Protein AF-A0A811ND94-F1 (afdb_monomer_lite)

Secondary structure (DSSP, 8-state):
-HHHHHHHHHHSS-HHHHHHH-TT--TTHHHHHHHHHH-----S----HHHHHHHHHHHHHHHHTT-TTSHHHHHHHHSS--HHHHHHHHHHHHHHHSS-TTGGG-

Organism: NCBI:txid422564

Foldseek 3Di:
DVVQVVCCVVPVDGPLVCLQPDPVDDPPRSVLVSLARPEDADADLDEDLVVLVVLLVVLVVCLVVVVCRDPSVSCLNRHHYHPNHNVSSQVVNCVVVVDGPVVSVD

Structure (mmCIF, N/CA/C/O backbone):
data_AF-A0A811ND94-F1
#
_entry.id   AF-A0A811ND94-F1
#
loop_
_atom_site.group_PDB
_atom_site.id
_atom_site.type_symbol
_atom_site.label_atom_id
_atom_site.label_alt_id
_atom_site.label_comp_id
_atom_site.label_asym_id
_atom_site.label_entity_id
_atom_site.label_seq_id
_atom_site.pdbx_PDB_ins_code
_atom_site.Cartn_x
_atom_site.Cartn_y
_atom_site.Cartn_z
_atom_site.occupancy
_atom_site.B_iso_or_equiv
_atom_site.auth_seq_id
_atom_site.auth_comp_id
_atom_site.auth_asym_id
_atom_site.auth_atom_id
_atom_site.pdbx_PDB_model_num
ATOM 1 N N . MET A 1 1 ? 2.058 -1.570 -15.208 1.00 71.81 1 MET A N 1
ATOM 2 C CA . MET A 1 1 ? 3.116 -2.388 -15.847 1.00 71.81 1 MET A CA 1
ATOM 3 C C . MET A 1 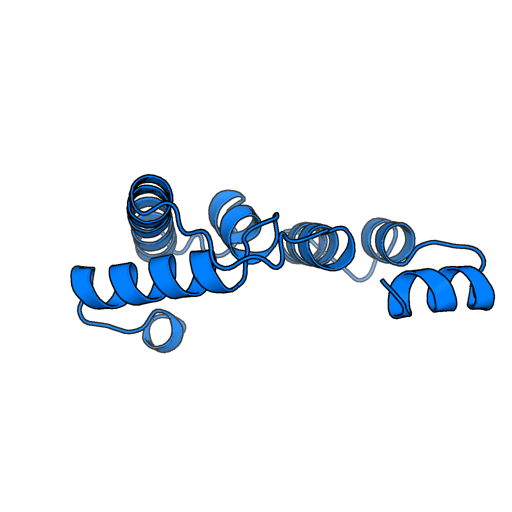1 ? 3.996 -1.586 -16.807 1.00 71.81 1 MET A C 1
ATOM 5 O O . MET A 1 1 ? 5.196 -1.813 -16.782 1.00 71.81 1 MET A O 1
ATOM 9 N N . ALA A 1 2 ? 3.458 -0.630 -17.583 1.00 88.44 2 ALA A N 1
ATOM 10 C CA . ALA A 1 2 ? 4.249 0.196 -18.511 1.00 88.44 2 ALA A CA 1
ATOM 11 C C . ALA A 1 2 ? 5.474 0.873 -17.861 1.00 88.44 2 ALA A C 1
ATOM 13 O O . ALA A 1 2 ? 6.575 0.741 -18.377 1.00 88.44 2 ALA A O 1
ATOM 14 N N . VAL A 1 3 ? 5.306 1.491 -16.684 1.00 89.69 3 VAL A N 1
ATOM 15 C CA . VAL A 1 3 ? 6.409 2.147 -15.955 1.00 89.69 3 VAL A CA 1
ATOM 16 C C . VAL A 1 3 ? 7.549 1.176 -15.638 1.00 89.69 3 VAL A C 1
ATOM 18 O O . VAL A 1 3 ? 8.689 1.471 -15.957 1.00 89.69 3 VAL A O 1
ATOM 21 N N . ARG A 1 4 ? 7.256 -0.010 -15.081 1.00 89.75 4 ARG A N 1
ATOM 22 C CA . ARG A 1 4 ? 8.285 -1.020 -14.763 1.00 89.75 4 ARG A CA 1
ATOM 23 C C . ARG A 1 4 ? 9.032 -1.506 -16.004 1.00 89.75 4 ARG A C 1
ATOM 25 O O . ARG A 1 4 ? 10.226 -1.764 -15.927 1.00 89.75 4 ARG A O 1
ATOM 32 N N . LYS A 1 5 ? 8.328 -1.633 -17.133 1.00 90.81 5 LYS A N 1
ATOM 33 C CA . LYS A 1 5 ? 8.936 -2.032 -18.406 1.00 90.81 5 LYS A CA 1
ATOM 34 C C . LYS A 1 5 ? 9.902 -0.956 -18.909 1.00 90.81 5 LYS A C 1
ATOM 36 O O . LYS A 1 5 ? 11.065 -1.258 -19.127 1.00 90.81 5 LYS A O 1
ATOM 41 N N . ILE A 1 6 ? 9.435 0.289 -18.996 1.00 95.31 6 ILE A N 1
ATOM 42 C CA . ILE A 1 6 ? 10.242 1.432 -19.448 1.00 95.31 6 ILE A CA 1
ATOM 43 C C . ILE A 1 6 ? 11.437 1.660 -18.514 1.00 95.31 6 ILE A C 1
ATOM 45 O O . ILE A 1 6 ? 12.537 1.921 -18.979 1.00 95.31 6 ILE A O 1
ATOM 49 N N . TYR A 1 7 ? 11.253 1.512 -17.199 1.00 94.75 7 TYR A N 1
ATOM 50 C CA . TYR A 1 7 ? 12.339 1.658 -16.230 1.00 94.75 7 TYR A CA 1
ATOM 51 C C . TYR A 1 7 ? 13.469 0.656 -16.494 1.00 94.75 7 TYR A C 1
ATOM 53 O O . TYR A 1 7 ? 14.630 1.044 -16.569 1.00 94.75 7 TYR A O 1
ATOM 61 N N . ARG A 1 8 ? 13.125 -0.617 -16.729 1.00 93.75 8 ARG A N 1
ATOM 62 C CA . ARG A 1 8 ? 14.106 -1.654 -17.086 1.00 93.75 8 ARG A CA 1
ATOM 63 C C . ARG A 1 8 ? 14.811 -1.356 -18.406 1.00 93.75 8 ARG A C 1
ATOM 65 O O . ARG A 1 8 ? 16.011 -1.574 -18.501 1.00 93.75 8 ARG A O 1
ATOM 72 N N . GLU A 1 9 ? 14.085 -0.847 -19.400 1.00 95.44 9 GLU A N 1
ATOM 73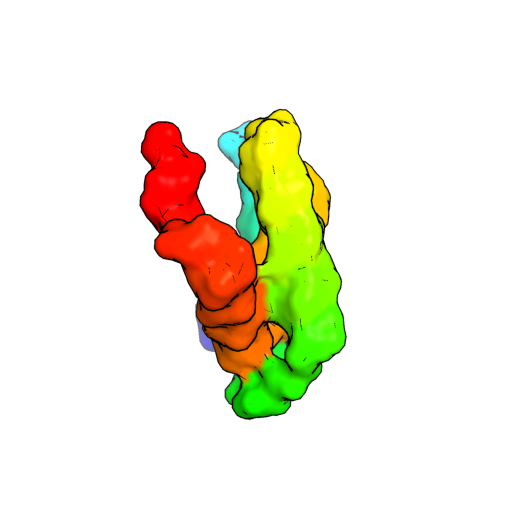 C CA . GLU A 1 9 ? 14.657 -0.452 -20.696 1.00 95.44 9 GLU A CA 1
ATOM 74 C C . GLU A 1 9 ? 15.629 0.737 -20.570 1.00 95.44 9 GLU A C 1
ATOM 76 O O . GLU A 1 9 ? 16.647 0.758 -21.254 1.00 95.44 9 GLU A O 1
ATOM 81 N N . LEU A 1 10 ? 15.346 1.702 -19.687 1.00 96.44 10 LEU A N 1
ATOM 82 C CA . LEU A 1 10 ? 16.172 2.901 -19.495 1.00 96.44 10 LEU A CA 1
ATOM 83 C C . LEU A 1 10 ? 17.379 2.678 -18.576 1.00 96.44 10 LEU A C 1
ATOM 85 O O . LEU A 1 10 ? 18.451 3.215 -18.843 1.00 96.44 10 LEU A O 1
ATOM 89 N N . PHE A 1 11 ? 17.207 1.923 -17.489 1.00 93.88 11 PHE A N 1
ATOM 90 C CA . PHE A 1 11 ? 18.189 1.838 -16.401 1.00 93.88 11 PHE A CA 1
ATOM 91 C C . PHE A 1 11 ? 18.848 0.463 -16.264 1.00 93.88 11 PHE A C 1
ATOM 93 O O . PHE A 1 11 ? 19.770 0.307 -15.473 1.00 93.88 11 PHE A O 1
ATOM 100 N N . SER A 1 12 ? 18.415 -0.540 -17.038 1.00 93.44 12 SER A N 1
ATOM 101 C CA . SER A 1 12 ? 18.915 -1.925 -16.952 1.00 93.44 12 SER A CA 1
ATOM 102 C C . SER A 1 12 ? 18.775 -2.575 -15.562 1.00 93.44 12 SER A C 1
ATOM 104 O O . SER A 1 12 ? 19.375 -3.614 -15.304 1.00 93.44 12 SER A O 1
ATOM 106 N N . CYS A 1 13 ? 17.948 -2.000 -14.685 1.00 91.44 13 CYS A N 1
ATOM 107 C CA . CYS A 1 13 ? 17.575 -2.517 -13.370 1.00 91.44 13 CYS A CA 1
ATOM 108 C C . CYS A 1 13 ? 16.060 -2.387 -13.157 1.00 91.44 13 CYS A C 1
ATOM 110 O O . CYS A 1 13 ? 15.336 -1.785 -13.959 1.00 91.44 13 CYS A O 1
ATOM 112 N N . SER A 1 14 ? 15.545 -2.986 -12.088 1.00 92.75 14 SER A N 1
ATOM 113 C CA . SER A 1 14 ? 14.150 -2.837 -11.691 1.00 92.75 14 SER A CA 1
ATOM 114 C C . SER A 1 14 ? 13.964 -1.747 -10.629 1.00 92.75 14 SER A C 1
ATOM 116 O O . SER A 1 14 ? 14.825 -1.499 -9.790 1.00 92.75 14 SER A O 1
ATOM 118 N N . VAL A 1 15 ? 12.795 -1.101 -10.646 1.00 93.00 15 VAL A N 1
ATOM 119 C CA . VAL A 1 15 ? 12.448 -0.059 -9.664 1.00 93.00 15 VAL A CA 1
ATOM 120 C C . VAL A 1 15 ? 12.448 -0.598 -8.228 1.00 93.00 15 VAL A C 1
ATOM 122 O O . VAL A 1 15 ? 12.782 0.115 -7.290 1.00 93.00 15 VAL A O 1
ATOM 125 N N . ASP A 1 16 ? 12.071 -1.860 -8.048 1.00 92.19 16 ASP A N 1
ATOM 126 C CA . ASP A 1 16 ? 12.072 -2.562 -6.771 1.00 92.19 16 ASP A CA 1
ATOM 127 C C . ASP A 1 16 ? 13.493 -2.817 -6.245 1.00 92.19 16 ASP A C 1
ATOM 129 O O . ASP A 1 16 ? 13.731 -2.609 -5.054 1.00 92.19 16 ASP A O 1
ATOM 133 N N . GLU A 1 17 ? 14.449 -3.170 -7.109 1.00 92.75 17 GLU A N 1
ATOM 134 C CA . GLU A 1 17 ? 15.867 -3.306 -6.737 1.00 92.75 17 GLU A CA 1
ATOM 135 C C . GLU A 1 17 ? 16.479 -1.970 -6.295 1.00 92.75 17 GLU A C 1
ATOM 137 O O . GLU A 1 17 ? 17.166 -1.910 -5.271 1.00 92.75 17 GLU A O 1
ATOM 142 N N . ASP A 1 18 ? 16.191 -0.884 -7.014 1.00 94.25 18 ASP A N 1
ATOM 143 C CA . ASP A 1 18 ? 16.682 0.452 -6.656 1.00 94.25 18 ASP A CA 1
ATOM 144 C C . ASP A 1 18 ? 16.077 0.937 -5.332 1.00 94.25 18 ASP A C 1
ATOM 146 O O . ASP A 1 18 ? 16.774 1.488 -4.478 1.00 94.25 18 ASP A O 1
ATOM 150 N N . VAL A 1 19 ? 14.783 0.688 -5.103 1.00 93.69 19 VAL A N 1
ATOM 151 C CA . VAL A 1 19 ? 14.127 1.016 -3.826 1.00 93.69 19 VAL A CA 1
ATOM 152 C C . VAL A 1 19 ? 14.729 0.203 -2.676 1.00 93.69 19 VAL A C 1
ATOM 154 O O . VAL A 1 19 ? 14.972 0.754 -1.598 1.00 93.69 19 VAL A O 1
ATOM 157 N N . ALA A 1 20 ? 15.004 -1.086 -2.888 1.00 92.62 20 ALA A N 1
ATOM 158 C CA . ALA A 1 20 ? 15.597 -1.950 -1.869 1.00 92.62 20 ALA A CA 1
ATOM 159 C C . ALA A 1 20 ? 17.040 -1.538 -1.520 1.00 92.62 20 ALA A C 1
ATOM 161 O O . ALA A 1 20 ? 17.404 -1.480 -0.338 1.00 92.62 20 ALA A O 1
ATOM 162 N N . SER A 1 21 ? 17.842 -1.207 -2.534 1.00 93.62 21 SER A N 1
ATOM 163 C CA . SER A 1 21 ? 19.258 -0.851 -2.386 1.00 93.62 21 SER A CA 1
ATOM 164 C C . SER A 1 21 ? 19.497 0.607 -1.983 1.00 93.62 21 SER A C 1
ATOM 166 O O . SER A 1 21 ? 20.585 0.935 -1.511 1.00 93.62 21 SER A O 1
ATOM 168 N N . SER A 1 22 ? 18.488 1.477 -2.094 1.00 93.44 22 SER A N 1
ATOM 169 C CA . SER A 1 22 ? 18.624 2.896 -1.766 1.00 93.44 22 SER A CA 1
ATOM 170 C C . SER A 1 22 ? 19.051 3.118 -0.303 1.00 93.44 22 SER A C 1
ATOM 172 O O . SER A 1 22 ? 18.323 2.725 0.622 1.00 93.44 22 SER A O 1
ATOM 174 N N . PRO A 1 23 ? 20.194 3.792 -0.056 1.00 92.31 23 PRO A N 1
ATOM 175 C CA . PRO A 1 23 ? 20.642 4.139 1.293 1.00 92.31 23 PRO A CA 1
ATOM 176 C C . PRO A 1 23 ? 19.853 5.314 1.890 1.00 92.31 23 PRO A C 1
ATOM 178 O O . PRO A 1 23 ? 19.887 5.524 3.098 1.00 92.31 23 PRO A O 1
ATOM 181 N N . ALA A 1 24 ? 19.130 6.074 1.059 1.00 92.31 24 ALA A N 1
ATOM 182 C CA . ALA A 1 24 ? 18.311 7.203 1.497 1.00 92.31 24 ALA A CA 1
ATOM 183 C C . ALA A 1 24 ? 16.977 6.765 2.127 1.00 92.31 24 ALA A C 1
ATOM 185 O O . ALA A 1 24 ? 16.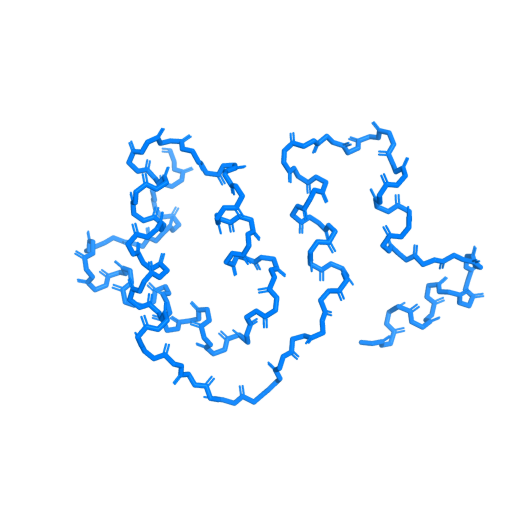350 7.535 2.851 1.00 92.31 24 ALA A O 1
ATOM 186 N N . LEU A 1 25 ? 16.530 5.537 1.849 1.00 90.25 25 LEU A N 1
ATOM 187 C CA . LEU A 1 25 ? 15.290 4.989 2.387 1.00 90.25 25 LEU A CA 1
ATOM 188 C C . LEU A 1 25 ? 15.566 4.184 3.661 1.00 90.25 25 LEU A C 1
ATOM 190 O O . LEU A 1 25 ? 16.377 3.258 3.662 1.00 90.25 25 LEU A O 1
ATOM 194 N N . GLN A 1 26 ? 14.843 4.509 4.730 1.00 89.12 26 GLN A N 1
ATOM 195 C CA . GLN A 1 26 ? 14.870 3.786 6.002 1.00 89.12 26 GLN A CA 1
ATOM 196 C C . GLN A 1 26 ? 13.556 3.036 6.235 1.00 89.12 26 GLN A C 1
ATOM 198 O O . GLN A 1 26 ? 12.528 3.341 5.623 1.00 89.12 26 GLN A O 1
ATOM 203 N N . GLU A 1 27 ? 13.584 2.039 7.115 1.00 85.06 27 GLU A N 1
ATOM 204 C CA . GLU A 1 27 ? 12.364 1.378 7.577 1.00 85.06 27 GLU A CA 1
ATOM 205 C C . GLU A 1 27 ? 11.536 2.319 8.462 1.00 85.06 27 GLU A C 1
ATOM 207 O O . GLU A 1 27 ? 12.106 3.136 9.187 1.00 85.06 27 GLU A O 1
ATOM 212 N N . PRO A 1 28 ? 10.196 2.240 8.408 1.00 81.56 28 PRO A N 1
ATOM 213 C CA . PRO A 1 28 ? 9.360 1.293 7.641 1.00 81.56 28 PRO A CA 1
ATOM 214 C C . PRO A 1 28 ? 9.087 1.723 6.185 1.00 81.56 28 PRO A C 1
ATOM 216 O O . PRO A 1 28 ? 8.411 1.024 5.426 1.00 81.56 28 PRO A O 1
ATOM 219 N N . LEU A 1 29 ? 9.524 2.930 5.807 1.00 84.25 29 LEU A N 1
ATOM 220 C CA . LEU A 1 29 ? 9.160 3.560 4.539 1.00 84.25 29 LEU A CA 1
ATOM 221 C C . LEU A 1 29 ? 9.671 2.740 3.353 1.00 84.25 29 LEU A C 1
ATOM 223 O O . LEU A 1 29 ? 8.942 2.552 2.381 1.00 84.25 29 LEU A O 1
ATOM 227 N N . LYS A 1 30 ? 10.894 2.209 3.454 1.00 89.19 30 LYS A N 1
ATOM 228 C CA . LYS A 1 30 ? 11.477 1.313 2.450 1.00 89.19 30 LYS A CA 1
ATOM 229 C C . LYS A 1 30 ? 10.579 0.104 2.188 1.00 89.19 30 LYS A C 1
ATOM 231 O O . LYS A 1 30 ? 10.213 -0.126 1.037 1.00 89.19 30 LYS A O 1
ATOM 236 N N . LYS A 1 31 ? 10.162 -0.625 3.227 1.00 85.69 31 LYS A N 1
ATOM 237 C CA . LYS A 1 31 ? 9.262 -1.780 3.098 1.00 85.69 31 LYS A CA 1
ATOM 238 C C . LYS A 1 31 ? 7.905 -1.413 2.502 1.00 85.69 31 LYS A C 1
ATOM 240 O O . LYS A 1 31 ? 7.394 -2.148 1.657 1.00 85.69 31 LYS A O 1
ATOM 245 N N . MET A 1 32 ? 7.344 -0.266 2.886 1.00 85.88 32 MET A N 1
ATOM 246 C CA . MET A 1 32 ? 6.089 0.236 2.318 1.00 85.88 32 MET A CA 1
ATOM 247 C C . MET A 1 32 ? 6.227 0.511 0.811 1.00 85.88 32 MET A C 1
ATOM 249 O O . MET A 1 32 ? 5.452 0.004 -0.002 1.00 85.88 32 MET A O 1
ATOM 253 N N . LEU A 1 33 ? 7.260 1.260 0.418 1.00 89.06 33 LEU A N 1
ATOM 254 C CA . LEU A 1 33 ? 7.541 1.570 -0.983 1.00 89.06 33 LEU A CA 1
ATOM 255 C C . LEU A 1 33 ? 7.812 0.308 -1.794 1.00 89.06 33 LEU A C 1
ATOM 257 O O . LEU A 1 33 ? 7.258 0.167 -2.883 1.00 89.06 33 LEU A O 1
ATOM 261 N N . LEU A 1 34 ? 8.590 -0.630 -1.249 1.00 88.88 34 LEU A N 1
ATOM 262 C CA . LEU A 1 34 ? 8.877 -1.901 -1.899 1.00 88.88 34 LEU A CA 1
ATOM 263 C C . LEU A 1 34 ? 7.584 -2.675 -2.179 1.00 88.88 34 LEU A C 1
ATOM 265 O O . LEU A 1 34 ? 7.378 -3.127 -3.305 1.00 88.88 34 LEU A O 1
ATOM 269 N N . GLY A 1 35 ? 6.666 -2.755 -1.210 1.00 87.12 35 GLY A N 1
ATOM 270 C CA . GLY A 1 35 ? 5.347 -3.361 -1.407 1.00 87.12 35 GLY A CA 1
ATOM 271 C C . GLY A 1 35 ? 4.533 -2.668 -2.505 1.00 87.12 35 GLY A C 1
ATOM 272 O O . GLY A 1 35 ? 3.944 -3.334 -3.355 1.00 87.12 35 GLY A O 1
ATOM 273 N N . LEU A 1 36 ? 4.552 -1.334 -2.555 1.00 87.50 36 LEU A N 1
ATOM 274 C CA . LEU A 1 36 ? 3.834 -0.562 -3.572 1.00 87.50 36 LEU A CA 1
ATOM 275 C C . LEU A 1 36 ? 4.379 -0.805 -4.985 1.00 87.50 36 LEU A C 1
ATOM 277 O O . LEU A 1 36 ? 3.602 -1.132 -5.889 1.00 87.50 36 LEU A O 1
ATOM 281 N N . VAL A 1 37 ? 5.694 -0.672 -5.179 1.00 89.06 37 VAL A N 1
ATOM 282 C CA . VAL A 1 37 ? 6.317 -0.743 -6.512 1.00 89.06 37 VAL A CA 1
ATOM 283 C C . VAL A 1 37 ? 6.389 -2.170 -7.055 1.00 89.06 37 VAL A C 1
ATOM 285 O O . VAL A 1 37 ? 6.272 -2.362 -8.271 1.00 89.06 37 VAL A O 1
ATOM 288 N N . SER A 1 38 ? 6.493 -3.168 -6.171 1.00 85.94 38 SER A N 1
ATOM 289 C CA . SER A 1 38 ? 6.468 -4.591 -6.537 1.00 85.94 38 SER A CA 1
ATOM 290 C C . SER A 1 38 ? 5.051 -5.128 -6.756 1.00 85.94 38 SER A C 1
ATOM 292 O O . SER A 1 38 ? 4.875 -6.128 -7.454 1.00 85.94 38 SER A O 1
ATOM 294 N N . SER A 1 39 ? 4.015 -4.457 -6.231 1.00 83.00 39 SER A N 1
ATOM 295 C CA . SER A 1 39 ? 2.654 -4.991 -6.291 1.00 83.00 39 SER A CA 1
ATOM 296 C C . SER A 1 39 ? 2.145 -5.213 -7.724 1.00 83.00 39 SER A C 1
ATOM 298 O O . SER A 1 39 ? 2.347 -4.418 -8.660 1.00 83.00 39 SER A O 1
ATOM 300 N N . TYR A 1 40 ? 1.415 -6.317 -7.878 1.00 76.25 40 TYR A N 1
ATOM 301 C CA . TYR A 1 40 ? 0.557 -6.593 -9.020 1.00 76.25 40 TYR A CA 1
ATOM 302 C C . TYR A 1 40 ? -0.871 -6.777 -8.521 1.00 76.25 40 TYR A C 1
ATOM 304 O O . TYR A 1 40 ? -1.337 -7.884 -8.272 1.00 76.25 40 TYR A O 1
ATOM 312 N N . ARG A 1 41 ? -1.530 -5.647 -8.262 1.00 75.81 41 ARG A N 1
ATOM 313 C CA . ARG A 1 41 ? -2.859 -5.634 -7.651 1.00 75.81 41 ARG A CA 1
ATOM 314 C C . ARG A 1 41 ? -3.887 -6.219 -8.608 1.00 75.81 41 ARG A C 1
ATOM 316 O O . ARG A 1 41 ? -3.905 -5.872 -9.790 1.00 75.81 41 ARG A O 1
ATOM 323 N N . TYR A 1 42 ? -4.772 -7.045 -8.060 1.00 75.25 42 TYR A N 1
ATOM 324 C CA . TYR A 1 42 ? -5.974 -7.466 -8.758 1.00 75.25 42 TYR A CA 1
ATOM 325 C C . TYR A 1 42 ? -6.811 -6.230 -9.112 1.00 75.25 42 TYR A C 1
ATOM 327 O O . TYR A 1 42 ? -7.077 -5.384 -8.257 1.00 75.25 42 TYR A O 1
ATOM 335 N N . ALA A 1 43 ? -7.174 -6.106 -10.388 1.00 75.25 43 ALA A N 1
ATOM 336 C CA . ALA A 1 43 ? -7.918 -4.964 -10.918 1.00 75.25 43 ALA A CA 1
ATOM 337 C C . ALA A 1 43 ? -9.436 -5.203 -10.976 1.00 75.25 43 ALA A C 1
ATOM 339 O O . ALA A 1 43 ? -10.152 -4.351 -11.489 1.00 75.25 43 ALA A O 1
ATOM 340 N N . GLY A 1 44 ? -9.918 -6.355 -10.504 1.00 82.19 44 GLY A N 1
ATOM 341 C CA . GLY A 1 44 ? -11.349 -6.636 -10.450 1.00 82.19 44 GLY A CA 1
ATOM 342 C C . GLY A 1 44 ? -12.032 -6.033 -9.222 1.00 82.19 44 GLY A C 1
ATOM 343 O O . GLY A 1 44 ? -11.384 -5.641 -8.252 1.00 82.19 44 GLY A O 1
ATOM 344 N N . GLU A 1 45 ? -13.362 -6.030 -9.269 1.00 84.75 45 GLU A N 1
ATOM 345 C CA . GLU A 1 45 ? -14.258 -5.415 -8.274 1.00 84.75 45 GLU A CA 1
ATOM 346 C C . GLU A 1 45 ? -14.610 -6.334 -7.094 1.00 84.75 45 GLU A C 1
ATOM 348 O O . GLU A 1 45 ? -15.449 -5.993 -6.268 1.00 84.75 45 GLU A O 1
ATOM 353 N N . HIS A 1 46 ? -13.992 -7.514 -7.005 1.00 87.69 46 HIS A N 1
ATOM 354 C CA . HIS A 1 46 ? -14.249 -8.432 -5.899 1.00 87.69 46 HIS A CA 1
ATOM 355 C C . HIS A 1 46 ? -13.758 -7.837 -4.574 1.00 87.69 46 HIS A C 1
ATOM 357 O O . HIS A 1 46 ? -12.622 -7.356 -4.485 1.00 87.69 46 HIS A O 1
ATOM 363 N N . VAL A 1 47 ? -14.626 -7.909 -3.567 1.00 89.25 47 VAL A N 1
ATOM 364 C CA . VAL A 1 47 ? -14.389 -7.450 -2.200 1.00 89.25 47 VAL A CA 1
ATOM 365 C C . VAL A 1 47 ? -14.741 -8.585 -1.248 1.00 89.25 47 VAL A C 1
ATOM 367 O O . VAL A 1 47 ? -15.826 -9.159 -1.335 1.00 89.25 47 VAL A O 1
ATOM 370 N N . ASP A 1 48 ? -13.824 -8.872 -0.334 1.00 90.56 48 ASP A N 1
ATOM 371 C CA . ASP A 1 48 ? -14.010 -9.793 0.778 1.00 90.56 48 ASP A CA 1
ATOM 372 C C . ASP A 1 48 ? -14.261 -8.973 2.053 1.00 90.56 48 ASP A C 1
ATOM 374 O O . ASP A 1 48 ? -13.370 -8.293 2.575 1.00 90.56 48 ASP A O 1
ATOM 378 N N . MET A 1 49 ? -15.505 -8.998 2.532 1.00 91.50 49 MET A N 1
ATOM 379 C CA . MET A 1 49 ? -15.919 -8.209 3.693 1.00 91.50 49 MET A CA 1
ATOM 380 C C . MET A 1 49 ? -15.385 -8.760 5.017 1.00 91.50 49 MET A C 1
ATOM 382 O O . MET A 1 49 ? -15.232 -7.989 5.965 1.00 91.50 49 MET A O 1
ATOM 386 N N . ASP A 1 50 ? -15.075 -10.053 5.101 1.00 92.19 50 ASP A N 1
ATOM 387 C CA . ASP A 1 50 ? -14.496 -10.634 6.314 1.00 92.19 50 ASP A CA 1
ATOM 388 C C . ASP A 1 50 ? -13.036 -10.194 6.455 1.00 92.19 50 ASP A C 1
ATOM 390 O O . ASP A 1 50 ? -12.607 -9.783 7.537 1.00 92.19 50 ASP A O 1
ATOM 394 N N . VAL A 1 51 ? -12.302 -10.150 5.336 1.00 90.06 51 VAL A N 1
ATOM 395 C CA . VAL A 1 51 ? -10.970 -9.530 5.282 1.00 90.06 51 VAL A CA 1
ATOM 396 C C . VAL A 1 51 ? -11.047 -8.042 5.621 1.00 90.06 51 VAL A C 1
ATOM 398 O O . VAL A 1 51 ? -10.230 -7.567 6.404 1.00 90.06 51 VAL A O 1
ATOM 401 N N . ALA A 1 52 ? -12.031 -7.306 5.092 1.00 89.44 52 ALA A N 1
ATOM 402 C CA . ALA A 1 52 ? -12.176 -5.878 5.384 1.00 89.44 52 ALA A CA 1
ATOM 403 C C . ALA A 1 52 ? -12.355 -5.616 6.889 1.00 89.44 52 ALA A C 1
ATOM 405 O O . ALA A 1 52 ? -11.677 -4.758 7.447 1.00 89.44 52 ALA A O 1
ATOM 406 N N . LYS A 1 53 ? -13.206 -6.391 7.573 1.00 90.56 53 LYS A N 1
ATOM 407 C CA . LYS A 1 53 ? -13.416 -6.271 9.028 1.00 90.56 53 LYS A CA 1
ATOM 408 C C . LYS A 1 53 ? -12.159 -6.596 9.834 1.00 90.56 53 LYS A C 1
ATOM 410 O O . LYS A 1 53 ? -11.852 -5.893 10.796 1.00 90.56 53 LYS A O 1
ATOM 415 N N . LEU A 1 54 ? -11.423 -7.637 9.441 1.00 91.19 54 LEU A N 1
ATOM 416 C CA . LEU A 1 54 ? -10.154 -7.990 10.081 1.00 91.19 54 LEU A CA 1
ATOM 417 C C . LEU A 1 54 ? -9.140 -6.844 9.968 1.00 91.19 54 LEU A C 1
ATOM 419 O O . LEU A 1 54 ? -8.503 -6.474 10.953 1.00 91.19 54 LEU A O 1
ATOM 423 N N . GLU A 1 55 ? -9.030 -6.253 8.781 1.00 90.44 55 GLU A N 1
ATOM 424 C CA . GLU A 1 55 ? -8.121 -5.137 8.521 1.00 90.44 55 GLU A CA 1
ATOM 425 C C . GLU A 1 55 ? -8.522 -3.870 9.273 1.00 90.44 55 GLU A C 1
ATOM 427 O O . GLU A 1 55 ? -7.649 -3.166 9.776 1.00 90.44 55 GLU A O 1
ATOM 432 N N . VAL A 1 56 ? -9.822 -3.588 9.408 1.00 90.69 56 VAL A N 1
ATOM 433 C CA . VAL A 1 56 ? -10.309 -2.491 10.256 1.00 90.69 56 VAL A CA 1
ATOM 434 C C . VAL A 1 56 ? -9.845 -2.680 11.694 1.00 90.69 56 VAL A C 1
ATOM 436 O O . VAL A 1 56 ? -9.268 -1.756 12.259 1.00 90.69 56 VAL A O 1
ATOM 439 N N . ALA A 1 57 ? -10.011 -3.877 12.264 1.00 90.56 57 ALA A N 1
ATOM 440 C CA . ALA A 1 57 ? -9.567 -4.156 13.629 1.00 90.56 57 ALA A CA 1
ATOM 441 C C . ALA A 1 57 ? -8.053 -3.928 13.799 1.00 90.56 57 ALA A C 1
ATOM 443 O O . ALA A 1 57 ? -7.624 -3.286 14.761 1.00 90.56 57 ALA A O 1
ATOM 444 N N . GLN A 1 58 ? -7.255 -4.386 12.832 1.00 89.88 58 GLN A N 1
ATOM 445 C CA . GLN A 1 58 ? -5.805 -4.192 12.810 1.00 89.88 58 GLN A CA 1
ATOM 446 C C . GLN A 1 58 ? -5.406 -2.714 12.684 1.00 89.88 58 GLN A C 1
ATOM 448 O O . GLN A 1 58 ? -4.493 -2.258 13.374 1.00 89.88 58 GLN A O 1
ATOM 453 N N . LEU A 1 59 ? -6.089 -1.948 11.827 1.00 88.12 59 LEU A N 1
ATOM 454 C CA . LEU A 1 59 ? -5.852 -0.512 11.661 1.00 88.12 59 LEU A CA 1
ATOM 455 C C . LEU A 1 59 ? -6.220 0.261 12.930 1.00 88.12 59 LEU A C 1
ATOM 457 O O . LEU A 1 59 ? -5.426 1.076 13.395 1.00 88.12 59 LEU A O 1
ATOM 461 N N . SER A 1 60 ? -7.383 -0.017 13.521 1.00 88.12 60 SER A N 1
ATOM 462 C CA . SER A 1 60 ? -7.829 0.616 14.765 1.00 88.12 60 SER A CA 1
ATOM 463 C C . SER A 1 60 ? -6.865 0.344 15.918 1.00 88.12 60 SER A C 1
ATOM 465 O O . SER A 1 60 ? -6.549 1.249 16.689 1.00 88.12 60 SER A O 1
ATOM 467 N N . GLU A 1 61 ? -6.355 -0.883 16.030 1.00 90.00 61 GLU A N 1
ATOM 468 C CA . GLU A 1 61 ? -5.332 -1.237 17.013 1.00 90.00 61 GLU A CA 1
ATOM 469 C C . GLU A 1 61 ? -4.010 -0.505 16.762 1.00 90.00 61 GLU A C 1
ATOM 471 O O . GLU A 1 61 ? -3.481 0.132 17.675 1.00 90.00 61 GLU A O 1
ATOM 476 N N . ALA A 1 62 ? -3.514 -0.508 15.523 1.00 87.38 62 ALA A N 1
ATOM 477 C CA . ALA A 1 62 ? -2.282 0.190 15.172 1.00 87.38 62 ALA A CA 1
ATOM 478 C C . ALA A 1 62 ? -2.370 1.703 15.438 1.00 87.38 62 ALA A C 1
ATOM 480 O O . ALA A 1 62 ? -1.400 2.299 15.909 1.00 87.38 62 ALA A O 1
ATOM 481 N N . ILE A 1 63 ? -3.524 2.328 15.183 1.00 85.81 63 ILE A N 1
ATOM 482 C CA . ILE A 1 63 ? -3.767 3.748 15.475 1.00 85.81 63 ILE A CA 1
ATOM 483 C C . ILE A 1 63 ? -3.807 3.988 16.987 1.00 85.81 63 ILE A C 1
ATOM 485 O O . ILE A 1 63 ? -3.118 4.884 17.479 1.00 85.81 63 ILE A O 1
ATOM 489 N N . ARG A 1 64 ? -4.542 3.159 17.740 1.00 86.19 64 ARG A N 1
ATOM 490 C CA . ARG A 1 64 ? -4.626 3.241 19.208 1.00 86.19 64 ARG A CA 1
ATOM 491 C C . ARG A 1 64 ? -3.249 3.137 19.867 1.00 86.19 64 ARG A C 1
ATOM 493 O O . ARG A 1 64 ? -2.959 3.879 20.802 1.00 86.19 64 ARG A O 1
ATOM 500 N N . GLU A 1 65 ? -2.391 2.255 19.363 1.00 87.88 65 GLU A N 1
ATOM 501 C CA . GLU A 1 65 ? -1.022 2.074 19.858 1.00 87.88 65 GLU A CA 1
ATOM 502 C C . GLU A 1 65 ? -0.009 3.073 19.276 1.00 87.88 65 GLU A C 1
ATOM 504 O O . GLU A 1 65 ? 1.163 3.048 19.654 1.00 87.88 65 GLU A O 1
ATOM 509 N N . LYS A 1 66 ? -0.426 3.953 18.354 1.00 83.44 66 LYS A N 1
ATOM 510 C CA . LYS A 1 66 ? 0.455 4.860 17.592 1.00 83.44 66 LYS A CA 1
ATOM 511 C C . LYS A 1 66 ? 1.552 4.122 16.807 1.00 83.44 66 LYS A C 1
ATOM 513 O O . LYS A 1 66 ? 2.631 4.657 16.557 1.00 83.44 66 LYS A O 1
ATOM 518 N N . ARG A 1 67 ? 1.271 2.894 16.368 1.00 84.25 67 ARG A N 1
ATOM 519 C CA . ARG A 1 67 ? 2.160 2.017 15.585 1.00 84.25 67 ARG A CA 1
ATOM 520 C C . ARG A 1 67 ? 1.792 2.029 14.104 1.00 84.25 67 ARG A C 1
ATOM 522 O O . ARG A 1 67 ? 1.705 0.988 13.460 1.00 84.25 67 ARG A O 1
ATOM 529 N N . LEU A 1 68 ? 1.636 3.226 13.542 1.00 79.12 68 LEU A N 1
ATOM 530 C CA . LEU A 1 68 ? 1.282 3.446 12.126 1.00 79.12 68 LEU A CA 1
ATOM 531 C C . LEU A 1 68 ? 2.334 2.901 11.146 1.00 79.12 68 LEU A C 1
ATOM 533 O O . LEU A 1 68 ? 2.072 2.664 9.973 1.00 79.12 68 LEU A O 1
ATOM 537 N N . HIS A 1 69 ? 3.538 2.699 11.659 1.00 77.31 69 HIS A N 1
ATOM 538 C CA . HIS A 1 69 ? 4.699 2.156 10.973 1.00 77.31 69 HIS A CA 1
ATOM 539 C C . HIS A 1 69 ? 4.808 0.629 11.076 1.00 77.31 69 HIS A C 1
ATOM 541 O O . HIS A 1 69 ? 5.804 0.054 10.644 1.00 77.31 69 HIS A O 1
ATOM 547 N N . GLY A 1 70 ? 3.810 -0.024 11.675 1.00 79.19 70 GLY A N 1
ATOM 548 C CA . GLY A 1 70 ? 3.776 -1.467 11.837 1.00 79.19 70 GLY A CA 1
ATOM 549 C C . GLY A 1 70 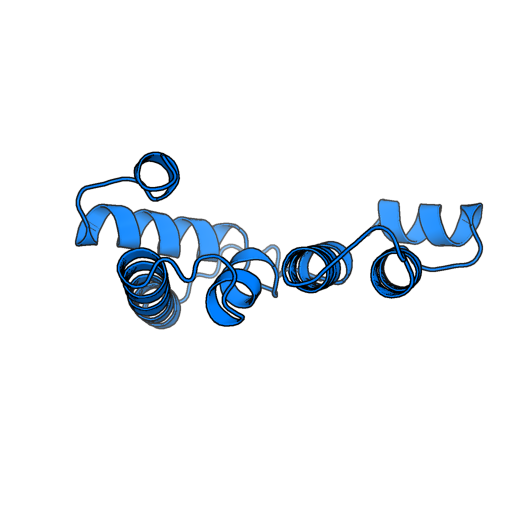? 3.652 -2.211 10.509 1.00 79.19 70 GLY A C 1
ATOM 550 O O . GLY A 1 70 ? 3.043 -1.738 9.547 1.00 79.19 70 GLY A O 1
ATOM 551 N N . ASP A 1 71 ? 4.187 -3.429 10.501 1.00 78.88 71 ASP A N 1
ATOM 552 C CA . ASP A 1 71 ? 4.141 -4.348 9.362 1.00 78.88 71 ASP A CA 1
ATOM 553 C C . ASP A 1 71 ? 2.724 -4.595 8.840 1.00 78.88 71 ASP A C 1
ATOM 555 O O . ASP A 1 71 ? 2.541 -4.790 7.639 1.00 78.88 71 ASP A O 1
ATOM 559 N N . GLU A 1 72 ? 1.729 -4.565 9.725 1.00 81.88 72 GLU A N 1
ATOM 560 C CA . GLU A 1 72 ? 0.329 -4.773 9.368 1.00 81.88 72 GLU A CA 1
ATOM 561 C C . GLU A 1 72 ? -0.221 -3.619 8.530 1.00 81.88 72 GLU A C 1
ATOM 563 O O . GLU A 1 72 ? -0.772 -3.838 7.456 1.00 81.88 72 GLU A O 1
ATOM 568 N N . VAL A 1 73 ? 0.027 -2.378 8.956 1.00 83.88 73 VAL A N 1
ATOM 569 C CA . VAL A 1 73 ? -0.389 -1.174 8.224 1.00 83.88 73 VAL A CA 1
ATOM 570 C C . VAL A 1 73 ? 0.318 -1.118 6.871 1.00 83.88 73 VAL A C 1
ATOM 572 O O . VAL A 1 73 ? -0.318 -0.911 5.834 1.00 83.88 73 VAL A O 1
ATOM 575 N N . ALA A 1 74 ? 1.628 -1.389 6.855 1.00 81.81 74 ALA A N 1
ATOM 576 C CA . ALA A 1 74 ? 2.396 -1.468 5.620 1.00 81.81 74 ALA A CA 1
ATOM 577 C C . ALA A 1 74 ? 1.853 -2.562 4.688 1.00 81.81 74 ALA A C 1
ATOM 579 O O . ALA A 1 74 ? 1.753 -2.332 3.483 1.00 81.81 74 ALA A O 1
ATOM 580 N N . ARG A 1 75 ? 1.454 -3.727 5.215 1.00 82.75 75 ARG A N 1
ATOM 581 C CA . ARG A 1 75 ? 0.842 -4.804 4.428 1.00 82.75 75 ARG A CA 1
ATOM 582 C C . ARG A 1 75 ? -0.502 -4.371 3.852 1.00 82.75 75 ARG A C 1
ATOM 584 O O . ARG A 1 75 ? -0.659 -4.462 2.641 1.00 82.75 75 ARG A O 1
ATOM 591 N N . ILE A 1 76 ? -1.423 -3.864 4.666 1.00 84.75 76 ILE A N 1
ATOM 592 C CA . ILE A 1 76 ? -2.762 -3.456 4.213 1.00 84.75 76 ILE A CA 1
ATOM 593 C C . ILE A 1 76 ? -2.645 -2.419 3.087 1.00 84.75 76 ILE A C 1
ATOM 595 O O . ILE A 1 76 ? -3.225 -2.593 2.018 1.00 84.75 76 ILE A O 1
ATOM 599 N N . ILE A 1 77 ? -1.818 -1.385 3.269 1.00 80.25 77 ILE A N 1
ATOM 600 C CA . ILE A 1 77 ? -1.688 -0.280 2.305 1.00 80.25 77 ILE A CA 1
ATOM 601 C C . ILE A 1 77 ? -0.894 -0.687 1.053 1.00 80.25 77 ILE A C 1
ATOM 603 O O . ILE A 1 77 ? -1.251 -0.322 -0.078 1.00 80.25 77 ILE A O 1
ATOM 607 N N . SER A 1 78 ? 0.206 -1.421 1.236 1.00 75.38 78 SER A N 1
ATOM 608 C CA . SER A 1 78 ? 1.203 -1.647 0.179 1.00 75.38 78 SER A CA 1
ATOM 609 C C . SER A 1 78 ? 0.981 -2.952 -0.570 1.00 75.38 78 SER A C 1
ATOM 611 O O . SER A 1 78 ? 1.141 -2.997 -1.792 1.00 75.38 78 SER A O 1
ATOM 613 N N . SER A 1 79 ? 0.610 -4.006 0.153 1.00 63.38 79 SER A N 1
ATOM 614 C CA . SER A 1 79 ? 0.615 -5.385 -0.321 1.00 63.38 79 SER A CA 1
ATOM 615 C C . SER A 1 79 ? -0.729 -5.764 -0.938 1.00 63.38 79 SER A C 1
ATOM 617 O O . SER A 1 79 ? -1.732 -5.907 -0.252 1.00 63.38 79 SER A O 1
ATOM 619 N N . ALA A 1 80 ? -0.726 -5.953 -2.259 1.00 62.44 80 ALA A N 1
ATOM 620 C CA . ALA A 1 80 ? -1.681 -6.740 -3.050 1.00 62.44 80 ALA A CA 1
ATOM 621 C C . ALA A 1 80 ? -3.191 -6.413 -3.001 1.00 62.44 80 ALA A C 1
ATOM 623 O O . ALA A 1 80 ? -3.915 -6.916 -3.864 1.00 62.44 80 ALA A O 1
ATOM 624 N N . ARG A 1 81 ? -3.699 -5.576 -2.090 1.00 73.19 81 ARG A N 1
ATOM 625 C CA . ARG A 1 81 ? -5.131 -5.262 -2.040 1.00 73.19 81 ARG A CA 1
ATOM 626 C C . ARG A 1 81 ? -5.581 -4.534 -3.297 1.00 73.19 81 ARG A C 1
ATOM 628 O O . ARG A 1 81 ? -4.948 -3.573 -3.757 1.00 73.19 81 ARG A O 1
ATOM 635 N N . SER A 1 82 ? -6.689 -5.014 -3.858 1.00 82.12 82 SER A N 1
ATOM 636 C CA . SER A 1 82 ? -7.389 -4.319 -4.928 1.00 82.12 82 SER A CA 1
ATOM 637 C C . SER A 1 82 ? -7.866 -2.960 -4.400 1.00 82.12 82 SER A C 1
ATOM 639 O O . SER A 1 82 ? -8.088 -2.772 -3.201 1.00 82.12 82 SER A O 1
ATOM 641 N N . LYS A 1 83 ? -7.996 -1.971 -5.287 1.00 85.88 83 LYS A N 1
ATOM 642 C CA . LYS A 1 83 ? -8.534 -0.659 -4.888 1.00 85.88 83 LYS A CA 1
ATOM 643 C C . LYS A 1 83 ? -9.954 -0.770 -4.300 1.00 85.88 83 LYS A C 1
ATOM 645 O O . LYS A 1 83 ? -10.210 -0.072 -3.322 1.00 85.88 83 LYS A O 1
ATOM 650 N N . PRO A 1 84 ? -10.847 -1.625 -4.838 1.00 88.56 84 PRO A N 1
ATOM 651 C CA . PRO A 1 84 ? -12.160 -1.872 -4.244 1.00 88.56 84 PRO A CA 1
ATOM 652 C C . PRO A 1 84 ? -12.078 -2.423 -2.816 1.00 88.56 84 PRO A C 1
ATOM 654 O O . PRO A 1 84 ? -12.765 -1.901 -1.945 1.00 88.56 84 PRO A O 1
ATOM 657 N N . GLN A 1 85 ? -11.177 -3.377 -2.542 1.00 90.19 85 GLN A N 1
ATOM 658 C CA . GLN A 1 85 ? -10.982 -3.908 -1.188 1.00 90.19 85 GLN A CA 1
ATOM 659 C C . GLN A 1 85 ? -10.567 -2.809 -0.204 1.00 90.19 85 GLN A C 1
ATOM 661 O O . GLN A 1 85 ? -11.178 -2.668 0.846 1.00 90.19 85 GLN A O 1
ATOM 666 N N . LEU A 1 86 ? -9.575 -1.985 -0.564 1.00 89.12 86 LEU A N 1
ATOM 667 C CA . LEU A 1 86 ? -9.125 -0.887 0.302 1.00 89.12 86 LEU A CA 1
ATOM 668 C C . LEU A 1 86 ? -10.240 0.116 0.598 1.00 89.12 86 LEU A C 1
ATOM 670 O O . LEU A 1 86 ? -10.360 0.591 1.723 1.00 89.12 86 LEU A O 1
ATOM 674 N N . ARG A 1 87 ? -11.070 0.429 -0.402 1.00 89.44 87 ARG A N 1
ATOM 675 C CA . ARG A 1 87 ? -12.236 1.300 -0.210 1.00 89.44 87 ARG A CA 1
ATOM 676 C C . ARG A 1 87 ? -13.229 0.695 0.774 1.00 89.44 87 ARG A C 1
ATOM 678 O O . ARG A 1 87 ? -13.710 1.420 1.634 1.00 89.44 87 ARG A O 1
ATOM 685 N N . ALA A 1 88 ? -13.509 -0.602 0.664 1.00 90.94 88 ALA A N 1
ATOM 686 C CA . ALA A 1 88 ? -14.397 -1.295 1.591 1.00 90.94 88 ALA A CA 1
ATOM 687 C C . ALA A 1 88 ? -13.836 -1.293 3.020 1.00 90.94 88 ALA A C 1
ATOM 689 O O . ALA A 1 88 ? -14.560 -0.951 3.949 1.00 90.94 88 ALA A O 1
ATOM 690 N N . THR A 1 89 ? -12.538 -1.569 3.188 1.00 90.69 89 THR A N 1
ATOM 691 C CA . THR A 1 89 ? -11.857 -1.493 4.489 1.00 90.69 89 THR A CA 1
ATOM 692 C C . THR A 1 89 ? -11.960 -0.088 5.095 1.00 90.69 89 THR A C 1
ATOM 694 O O . THR A 1 89 ? -12.337 0.051 6.253 1.00 90.69 89 THR A O 1
ATOM 697 N N . PHE A 1 90 ? -11.691 0.977 4.331 1.00 89.56 90 PHE A N 1
ATOM 698 C CA . PHE A 1 90 ? -11.787 2.349 4.854 1.00 89.56 90 PHE A CA 1
ATOM 699 C C . PHE A 1 90 ? -13.223 2.800 5.129 1.00 89.56 90 PHE A C 1
ATOM 701 O O . PHE A 1 90 ? -13.454 3.532 6.089 1.00 89.56 90 PHE A O 1
ATOM 708 N N . GLN A 1 91 ? -14.190 2.354 4.326 1.00 90.62 91 GLN A N 1
ATOM 709 C CA . GLN A 1 91 ? -15.597 2.637 4.589 1.00 90.62 91 GLN A CA 1
ATOM 710 C C . GLN A 1 91 ? -16.052 1.958 5.884 1.00 90.62 91 GLN A C 1
ATOM 712 O O . GLN A 1 91 ? -16.604 2.626 6.750 1.00 90.62 91 GLN A O 1
ATOM 717 N N . GLN A 1 92 ? -15.729 0.675 6.060 1.00 90.00 92 GLN A N 1
ATOM 718 C CA . GLN A 1 92 ? -16.030 -0.054 7.291 1.00 90.00 92 GLN A CA 1
ATOM 719 C C . GLN A 1 92 ? -15.331 0.579 8.502 1.00 90.00 92 GLN A C 1
ATOM 721 O O . GLN A 1 92 ? -15.934 0.697 9.562 1.00 90.00 92 GLN A O 1
ATOM 726 N N . TYR A 1 93 ? -14.088 1.050 8.346 1.00 88.38 93 TYR A N 1
ATOM 727 C CA . TYR A 1 93 ? -13.387 1.780 9.404 1.00 88.38 93 TYR A CA 1
ATOM 728 C C . TYR A 1 93 ? -14.171 3.018 9.850 1.00 88.38 93 TYR A C 1
ATOM 730 O O . TYR A 1 93 ? -14.350 3.245 11.045 1.00 88.38 93 TYR A O 1
ATOM 738 N N . LYS A 1 94 ? -14.647 3.814 8.888 1.00 88.94 94 LYS A N 1
ATOM 739 C CA . LYS A 1 94 ? -15.433 5.019 9.158 1.00 88.94 94 LYS A CA 1
ATOM 740 C C . LYS A 1 94 ? -16.763 4.688 9.834 1.00 88.94 94 LYS A C 1
ATOM 742 O O . LYS A 1 94 ? -17.163 5.410 10.744 1.00 88.94 94 LYS A O 1
ATOM 747 N N . ASP A 1 95 ? -17.416 3.612 9.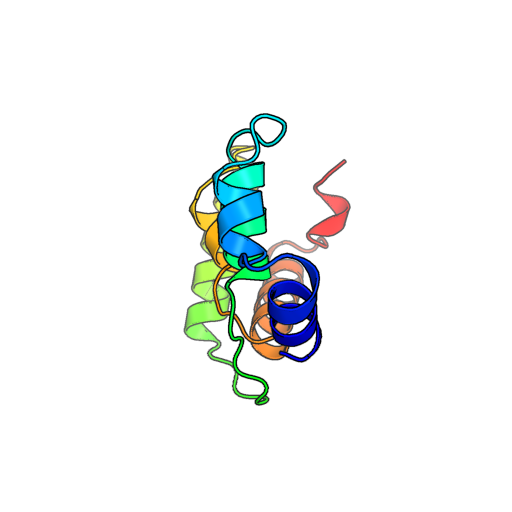409 1.00 88.88 95 ASP A N 1
ATOM 748 C CA . ASP A 1 95 ? -18.679 3.160 9.992 1.00 88.88 95 ASP A CA 1
ATOM 749 C C . ASP A 1 95 ? -18.487 2.685 11.448 1.00 88.88 95 ASP A C 1
ATOM 751 O O . ASP A 1 95 ? -19.308 3.003 12.308 1.00 88.88 95 ASP A O 1
ATOM 755 N N . ASP A 1 96 ? -17.373 2.007 11.750 1.00 86.38 96 ASP A N 1
ATOM 756 C CA . ASP A 1 96 ? -17.075 1.466 13.085 1.00 86.38 96 ASP A CA 1
ATOM 757 C C . ASP A 1 96 ? -16.532 2.522 14.063 1.00 86.38 96 ASP A C 1
ATOM 759 O O . ASP A 1 96 ? -16.837 2.489 15.255 1.00 86.38 96 ASP A O 1
ATOM 763 N N . GLN A 1 97 ? -15.693 3.447 13.585 1.00 82.00 97 GLN A N 1
ATOM 764 C CA . GLN A 1 97 ? -14.984 4.426 14.424 1.00 82.00 97 GLN A CA 1
ATOM 765 C C . GLN A 1 97 ? -15.639 5.812 14.425 1.00 82.00 97 GLN A C 1
ATOM 767 O O . GLN A 1 97 ? -15.250 6.673 15.213 1.00 82.00 97 GLN A O 1
ATOM 772 N N . GLY A 1 98 ? -16.599 6.058 13.529 1.00 82.06 98 GLY A N 1
ATOM 773 C CA . GLY A 1 98 ? -17.281 7.346 13.373 1.00 82.06 98 GLY A CA 1
ATOM 774 C C . GLY A 1 98 ? -16.421 8.468 12.774 1.00 82.06 98 GLY A C 1
ATOM 775 O O . GLY A 1 98 ? -16.926 9.571 12.575 1.00 82.06 98 GLY A O 1
ATOM 776 N N . THR A 1 99 ? -15.153 8.192 12.458 1.00 80.25 99 THR A N 1
ATOM 777 C CA . THR A 1 99 ? -14.162 9.172 11.995 1.00 80.25 99 THR A CA 1
ATOM 778 C C . THR A 1 99 ? -13.370 8.598 10.826 1.00 80.25 99 THR A C 1
ATOM 780 O O . THR A 1 99 ? -13.074 7.402 10.784 1.00 80.25 99 THR A O 1
ATOM 783 N N . ASP A 1 100 ? -13.019 9.450 9.865 1.00 81.00 100 ASP A N 1
ATOM 784 C CA . ASP A 1 100 ? -12.198 9.039 8.730 1.00 81.00 100 ASP A CA 1
ATO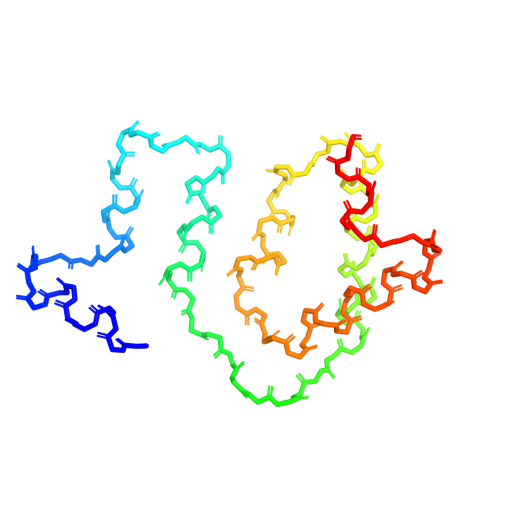M 785 C C . ASP A 1 100 ? -10.756 8.739 9.169 1.00 81.00 100 ASP A C 1
ATOM 787 O O . ASP A 1 100 ? -10.197 9.402 10.047 1.00 81.00 100 ASP A O 1
ATOM 791 N N . ILE A 1 101 ? -10.120 7.759 8.527 1.00 76.31 101 ILE A N 1
ATOM 792 C CA . ILE A 1 101 ? -8.725 7.404 8.804 1.00 76.31 101 ILE A CA 1
ATOM 793 C C . ILE A 1 101 ? -7.763 8.589 8.589 1.00 76.31 101 ILE A C 1
ATOM 795 O O . ILE A 1 101 ? -6.738 8.676 9.263 1.00 76.31 101 ILE A O 1
ATOM 799 N N . VAL A 1 102 ? -8.106 9.528 7.698 1.00 74.75 102 VAL A N 1
ATOM 800 C CA . VAL A 1 102 ? -7.324 10.741 7.407 1.00 74.75 102 VAL A CA 1
ATOM 801 C C . VAL A 1 102 ? -7.395 11.764 8.545 1.00 74.75 102 VAL A C 1
ATOM 803 O O . VAL A 1 102 ? -6.443 12.510 8.765 1.00 74.75 102 VAL A O 1
ATOM 806 N N . GLU A 1 103 ? -8.495 11.813 9.297 1.00 66.94 103 GLU A N 1
ATOM 807 C CA . GLU A 1 103 ? -8.654 12.790 10.384 1.00 66.94 103 GLU A CA 1
ATOM 808 C C . GLU A 1 103 ? -7.867 12.407 11.644 1.00 66.94 103 GLU A C 1
ATOM 810 O O . GLU A 1 103 ? -7.555 13.268 12.464 1.00 66.94 103 GLU A O 1
ATOM 815 N N . LEU A 1 104 ? -7.475 11.136 11.770 1.00 57.00 104 LEU A N 1
ATOM 816 C CA . LEU A 1 104 ? -6.736 10.606 12.919 1.00 57.00 104 LEU A CA 1
ATOM 817 C C . LEU A 1 104 ? -5.211 10.730 12.789 1.00 57.00 104 LEU A C 1
ATOM 819 O O . LEU A 1 104 ? -4.492 10.412 13.734 1.00 57.00 104 LEU A O 1
ATOM 823 N N . SER A 1 105 ? -4.699 11.192 11.644 1.00 49.69 105 SER A N 1
ATOM 824 C CA . SER A 1 105 ? -3.261 11.384 11.413 1.00 49.69 105 SER A CA 1
ATOM 825 C C . SER A 1 105 ? -2.754 12.798 11.752 1.00 49.69 105 SER A C 1
ATOM 827 O O . SER A 1 105 ? -1.697 13.185 11.252 1.00 49.69 105 SER A O 1
ATOM 829 N N . ARG A 1 106 ? -3.511 13.586 12.531 1.00 41.16 106 ARG A N 1
ATOM 830 C CA . ARG A 1 106 ? -3.140 14.941 12.987 1.00 41.16 106 ARG A CA 1
ATOM 831 C C . ARG A 1 106 ? -2.562 14.966 14.395 1.00 41.16 106 ARG A C 1
ATOM 833 O O . ARG A 1 106 ? -3.046 14.201 15.254 1.00 41.16 106 ARG A O 1
#

Sequence (106 aa):
MAVRKIYRELFSCSVDEDVASSPALQEPLKKMLLGLVSSYRYAGEHVDMDVAKLEVAQLSEAIREKRLHGDEVARIISSARSKPQLRATFQQYKDDQGTDIVELSR

Radius of gyration: 15.76 Å; chains: 1; bounding box: 39×26×41 Å

InterPro domains:
  IPR037104 Annexin superfamily [G3DSA:1.10.220.10] (49-105)
  IPR037104 Annexin superfamily [SSF47874] (2-103)

pLDDT: mean 85.28, std 9.13, range [41.16, 96.44]